Protein AF-A0A074VAD3-F1 (afdb_monomer)

InterPro domains:
  IPR009008 Valyl/Leucyl/Isoleucyl-tRNA synthetase, editing domain [G3DSA:3.90.740.10] (8-103)
  IPR009008 Valyl/Leucyl/Isoleucyl-tRNA synthetase, editing domain [SSF50677] (16-100)
  IPR050081 Isoleucine--tRNA ligase [PTHR42765] (1-94)

Sequence (104 aa):
CLDCGSSLAEAEVEYKDKVSYAIDVAYQFKDNAAVAKAFGLNELPGEVYGVIWTTTPWTLPASQAICVGPEVVYQLIDTPKGKLVLAKELAEAALARFGFGADF

Radius of gyration: 18.07 Å; Cα contacts (8 Å, |Δi|>4): 109; chains: 1; bounding box: 50×30×43 Å

Mean predicted aligned error: 6.39 Å

Secondary structure (DSSP, 8-state):
-TTTSSPPPGGGPPP-------EEEEEEPS-HHHHHHHTT-S---S-EEEEEEES-GGGGGG-------TTSPEEEEEETTEEEEEEHHHHHHHHHHHT-----

pLDDT: mean 89.86, std 9.7, range [37.78, 97.25]

Solvent-accessible surface area (backbone atoms only — not comparable to full-atom values): 6871 Å² total; per-residue (Å²): 71,94,89,74,78,42,88,74,56,77,91,74,65,79,90,72,94,74,94,67,65,72,50,76,48,75,44,72,59,90,56,44,64,63,50,15,53,76,73,75,38,96,71,50,88,77,57,41,26,47,60,49,76,44,63,56,71,87,52,56,90,72,64,85,80,82,90,78,64,93,86,59,60,70,40,81,41,85,48,99,90,32,33,36,43,35,49,55,94,48,36,66,65,49,31,46,74,70,71,66,51,84,91,122

Organism: NCBI:txid1385367

Nearest PDB structures (foldseek):
  8c9g-assembly1_A  TM=8.998E-01  e=1.100E-04  Priestia megaterium
  1jzs-assembly1_A  TM=7.677E-01  e=6.099E-03  Thermus thermophilus

Structure (mmCIF, N/CA/C/O backbone):
data_AF-A0A074VAD3-F1
#
_entry.id   AF-A0A074VAD3-F1
#
loop_
_atom_site.group_PDB
_atom_site.id
_atom_site.type_symbol
_atom_site.label_atom_id
_atom_site.label_alt_id
_atom_site.label_comp_id
_atom_site.label_asym_id
_atom_site.label_entity_id
_atom_site.label_seq_id
_atom_site.pdbx_PDB_ins_code
_atom_site.Cartn_x
_atom_site.Cartn_y
_atom_site.Cartn_z
_atom_site.occupancy
_atom_site.B_iso_or_equiv
_atom_site.auth_seq_id
_atom_site.auth_comp_id
_atom_site.auth_asym_id
_atom_site.auth_atom_id
_atom_site.pdbx_PDB_model_num
ATOM 1 N N . CYS A 1 1 ? 25.075 3.838 -15.847 1.00 70.75 1 CYS A N 1
ATOM 2 C CA . CYS A 1 1 ? 24.972 2.436 -16.275 1.00 70.75 1 CYS A CA 1
ATOM 3 C C . CYS A 1 1 ? 26.140 1.664 -15.670 1.00 70.75 1 CYS A C 1
ATOM 5 O O . CYS A 1 1 ? 27.225 2.221 -15.527 1.00 70.75 1 CYS A O 1
ATOM 7 N N . LEU A 1 2 ? 25.880 0.437 -15.209 1.00 74.62 2 LEU A N 1
ATOM 8 C CA . LEU A 1 2 ? 26.879 -0.382 -14.514 1.00 74.62 2 LEU A CA 1
ATOM 9 C C . LEU A 1 2 ? 28.034 -0.775 -15.447 1.00 74.62 2 LEU A C 1
ATOM 11 O O . LEU A 1 2 ? 29.157 -0.923 -14.982 1.00 74.62 2 LEU A O 1
ATOM 15 N N . ASP A 1 3 ? 27.766 -0.850 -16.751 1.00 80.50 3 ASP A N 1
ATOM 16 C CA . ASP A 1 3 ? 28.757 -1.156 -17.782 1.00 80.50 3 ASP A CA 1
ATOM 17 C C . ASP A 1 3 ? 29.598 0.065 -18.199 1.00 80.50 3 ASP A C 1
ATOM 19 O O . ASP A 1 3 ? 30.767 -0.088 -18.538 1.00 80.50 3 ASP A O 1
ATOM 23 N N . CYS A 1 4 ? 29.043 1.285 -18.159 1.00 77.56 4 CYS A N 1
ATOM 24 C CA . CYS A 1 4 ? 29.742 2.504 -18.602 1.00 77.56 4 CYS A CA 1
ATOM 25 C C . CYS A 1 4 ? 30.358 3.339 -17.465 1.00 77.56 4 CYS A C 1
ATOM 27 O O . CYS A 1 4 ? 31.188 4.207 -17.725 1.00 77.56 4 CYS A O 1
ATOM 29 N N . GLY A 1 5 ? 29.938 3.132 -16.211 1.00 80.94 5 GLY A N 1
ATOM 30 C CA . GLY A 1 5 ? 30.420 3.894 -15.051 1.00 80.94 5 GLY A CA 1
ATOM 31 C C . GLY A 1 5 ? 29.957 5.359 -14.982 1.00 80.94 5 GLY A C 1
ATOM 32 O O . GLY A 1 5 ? 30.387 6.086 -14.091 1.00 80.94 5 GLY A O 1
ATOM 33 N N . SER A 1 6 ? 29.071 5.800 -15.880 1.00 86.44 6 SER A N 1
ATOM 34 C CA . SER A 1 6 ? 28.509 7.159 -15.922 1.00 86.44 6 SER A CA 1
ATOM 35 C C . SER A 1 6 ? 26.981 7.149 -15.873 1.00 86.44 6 SER A C 1
ATOM 37 O O . SER A 1 6 ? 26.337 6.121 -16.091 1.00 86.44 6 SER A O 1
ATOM 39 N N . SER A 1 7 ? 26.363 8.296 -15.598 1.00 86.88 7 SER A N 1
ATOM 40 C CA . SER A 1 7 ? 24.936 8.488 -15.879 1.00 86.88 7 SER A CA 1
ATOM 41 C C . SER A 1 7 ? 24.697 8.416 -17.389 1.00 86.88 7 SER A C 1
ATOM 43 O O . SER A 1 7 ? 25.522 8.914 -18.150 1.00 86.88 7 SER A O 1
ATOM 45 N N . LEU A 1 8 ? 23.592 7.792 -17.806 1.00 80.56 8 LEU A N 1
ATOM 46 C CA . LEU A 1 8 ? 23.169 7.783 -19.209 1.00 80.56 8 LEU A CA 1
ATOM 47 C C . LEU A 1 8 ? 22.229 8.963 -19.460 1.00 80.56 8 LEU A C 1
ATOM 49 O O . LEU A 1 8 ? 21.361 9.240 -18.627 1.00 80.56 8 LEU A O 1
ATOM 53 N N . ALA A 1 9 ? 22.390 9.637 -20.594 1.00 83.56 9 ALA A N 1
ATOM 54 C CA . ALA A 1 9 ? 21.387 10.560 -21.106 1.00 83.56 9 ALA A CA 1
ATOM 55 C C . ALA A 1 9 ? 20.166 9.779 -21.619 1.00 83.56 9 ALA A C 1
ATOM 57 O O . ALA A 1 9 ? 20.286 8.625 -22.018 1.00 83.56 9 ALA A O 1
ATOM 58 N N . GLU A 1 10 ? 18.988 10.406 -21.656 1.00 78.69 10 GLU A N 1
ATOM 59 C CA . GLU A 1 10 ? 17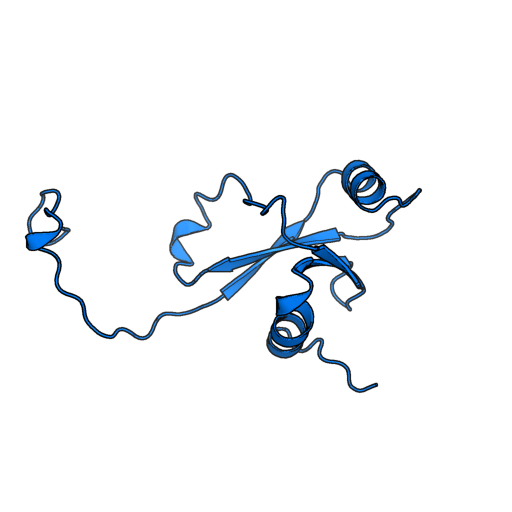.752 9.744 -22.110 1.00 78.69 10 GLU A CA 1
ATOM 60 C C . GLU A 1 10 ? 17.878 9.180 -23.541 1.00 78.69 10 GLU A C 1
ATOM 62 O O . GLU A 1 10 ? 17.402 8.084 -23.816 1.00 78.69 10 GLU A O 1
ATOM 67 N N . ALA A 1 11 ? 18.621 9.865 -24.420 1.00 83.56 11 ALA A N 1
ATOM 68 C CA . ALA A 1 11 ? 18.903 9.411 -25.786 1.00 83.56 11 ALA A CA 1
ATOM 69 C C . ALA A 1 11 ? 19.803 8.157 -25.875 1.00 83.56 11 ALA A C 1
ATOM 71 O O . ALA A 1 11 ? 19.889 7.548 -26.938 1.00 83.56 11 ALA A O 1
ATOM 72 N N . GLU A 1 12 ? 20.478 7.774 -24.788 1.00 79.06 12 GLU A N 1
ATOM 73 C CA . GLU A 1 12 ? 21.321 6.571 -24.701 1.00 79.06 12 GLU A CA 1
ATOM 74 C C . GLU A 1 12 ? 2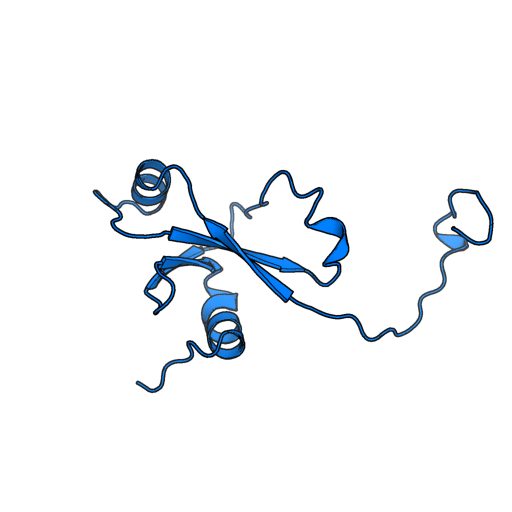0.562 5.370 -24.105 1.00 79.06 12 GLU A C 1
ATOM 76 O O . GLU A 1 12 ? 21.125 4.281 -23.974 1.00 79.06 12 GLU A O 1
ATOM 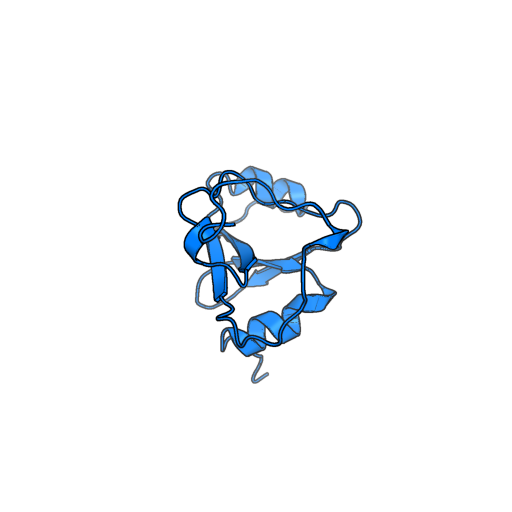81 N N . VAL A 1 13 ? 19.295 5.552 -23.707 1.00 83.50 13 VAL A N 1
ATOM 82 C CA . VAL A 1 13 ? 18.477 4.509 -23.079 1.00 83.50 13 VAL A CA 1
ATOM 83 C C . VAL A 1 13 ? 17.691 3.741 -24.139 1.00 83.50 13 VAL A C 1
ATOM 85 O O . VAL A 1 13 ? 16.839 4.291 -24.831 1.00 83.50 13 VAL A O 1
ATOM 88 N N . GLU A 1 14 ? 17.931 2.434 -24.217 1.00 81.62 14 GLU A N 1
ATOM 89 C CA . GLU A 1 14 ? 17.163 1.517 -25.062 1.00 81.62 14 GLU A CA 1
ATOM 90 C C . GLU A 1 14 ? 16.169 0.700 -24.228 1.00 81.62 14 GLU A C 1
ATOM 92 O O . GLU A 1 14 ? 16.525 0.114 -23.200 1.00 81.62 14 GLU A O 1
ATOM 97 N N . TYR A 1 15 ? 14.924 0.605 -24.699 1.00 84.00 15 TYR A N 1
ATOM 98 C CA . TYR A 1 15 ? 13.898 -0.227 -24.073 1.00 84.00 15 TYR A CA 1
ATOM 99 C C . TYR A 1 15 ? 14.014 -1.679 -24.531 1.00 84.00 15 TYR A C 1
ATOM 101 O O . TYR A 1 15 ? 14.169 -1.969 -25.717 1.00 84.00 15 TYR A O 1
ATOM 109 N N . LYS A 1 16 ? 13.915 -2.602 -23.574 1.00 81.94 16 LYS A N 1
ATOM 110 C CA . LYS A 1 16 ? 13.898 -4.045 -23.820 1.00 81.94 16 LYS A CA 1
ATOM 111 C C . LYS A 1 16 ? 12.819 -4.689 -22.969 1.00 81.94 16 LYS A C 1
ATOM 113 O O . LYS A 1 16 ? 12.650 -4.324 -21.804 1.00 81.94 16 LYS A O 1
ATOM 118 N N . ASP A 1 17 ? 12.141 -5.678 -23.534 1.00 83.50 17 ASP A N 1
ATOM 119 C CA . ASP A 1 17 ? 11.196 -6.494 -22.786 1.00 83.50 17 ASP A CA 1
ATOM 120 C C . ASP A 1 17 ? 11.921 -7.313 -21.717 1.00 83.50 17 ASP A C 1
ATOM 122 O O . ASP A 1 17 ? 12.917 -7.996 -21.974 1.00 83.50 17 ASP A O 1
ATOM 126 N N . LYS A 1 18 ? 11.408 -7.243 -20.489 1.00 84.62 18 LYS A N 1
ATOM 127 C CA . LYS A 1 18 ? 11.917 -8.002 -19.352 1.00 84.62 18 LYS A CA 1
ATOM 128 C C . LYS A 1 18 ? 10.764 -8.438 -18.466 1.00 84.62 18 LYS A C 1
ATOM 130 O O . LYS A 1 18 ? 9.997 -7.615 -17.971 1.00 84.62 18 LYS A O 1
ATOM 135 N N . VAL A 1 19 ? 10.715 -9.732 -18.169 1.00 83.31 19 VAL A N 1
ATOM 136 C CA . VAL A 1 19 ? 9.827 -10.260 -17.132 1.00 83.31 19 VAL A CA 1
ATOM 137 C C . VAL A 1 19 ? 10.373 -9.845 -15.765 1.00 83.31 19 VAL A C 1
ATOM 139 O O . VAL A 1 19 ? 11.518 -10.151 -15.424 1.00 83.31 19 VAL A O 1
ATOM 142 N N . SER A 1 20 ? 9.564 -9.118 -14.997 1.00 81.38 20 SER A N 1
ATOM 143 C CA . SER A 1 20 ? 9.908 -8.669 -13.645 1.00 81.38 20 SER A CA 1
ATOM 144 C C . SER A 1 20 ? 8.986 -9.314 -12.621 1.00 81.38 20 SER A C 1
ATOM 146 O O . SER A 1 20 ? 7.806 -9.535 -12.886 1.00 81.38 20 SER A O 1
ATOM 148 N N . TYR A 1 21 ? 9.529 -9.605 -11.442 1.00 86.12 21 TYR A N 1
ATOM 149 C CA . TYR A 1 21 ? 8.722 -10.043 -10.310 1.00 86.12 21 TYR A CA 1
ATOM 150 C C . TYR A 1 21 ? 7.908 -8.867 -9.790 1.00 86.12 21 TYR A C 1
ATOM 152 O O . TYR A 1 21 ? 8.460 -7.788 -9.599 1.00 86.12 21 TYR A O 1
ATOM 160 N N . ALA A 1 22 ? 6.624 -9.086 -9.539 1.00 89.50 22 ALA A N 1
ATOM 161 C CA . ALA A 1 22 ? 5.754 -8.126 -8.882 1.00 89.50 22 ALA A CA 1
ATOM 162 C C . ALA A 1 22 ? 5.326 -8.690 -7.530 1.00 89.50 22 ALA A C 1
ATOM 164 O O . ALA A 1 22 ? 4.978 -9.868 -7.438 1.00 89.50 22 ALA A O 1
ATOM 165 N N . ILE A 1 23 ? 5.373 -7.861 -6.492 1.00 92.81 23 ILE A N 1
ATOM 166 C CA . ILE A 1 23 ? 4.954 -8.236 -5.144 1.00 92.81 23 ILE A CA 1
ATOM 167 C C . ILE A 1 23 ? 4.075 -7.150 -4.535 1.00 92.81 23 ILE A C 1
ATOM 169 O O . ILE A 1 23 ? 4.240 -5.960 -4.818 1.00 92.81 23 ILE A O 1
ATOM 173 N N . ASP A 1 24 ? 3.180 -7.575 -3.654 1.00 94.62 24 ASP A N 1
ATOM 174 C CA . ASP A 1 24 ? 2.377 -6.699 -2.816 1.00 94.62 24 ASP A CA 1
ATOM 175 C C . ASP A 1 24 ? 2.892 -6.783 -1.368 1.00 94.62 24 ASP A C 1
ATOM 177 O O . ASP A 1 24 ? 3.184 -7.866 -0.852 1.00 94.62 24 ASP A O 1
ATOM 181 N N . VAL A 1 25 ? 3.042 -5.635 -0.707 1.00 95.25 25 VAL A N 1
ATOM 182 C CA . VAL A 1 25 ? 3.626 -5.529 0.638 1.00 95.25 25 VAL A CA 1
ATOM 183 C C . VAL A 1 25 ? 2.665 -4.797 1.558 1.00 95.25 25 VAL A C 1
ATOM 185 O O . VAL A 1 25 ? 2.249 -3.678 1.268 1.00 95.25 25 VAL A O 1
ATOM 188 N N . ALA A 1 26 ? 2.340 -5.426 2.687 1.00 95.44 26 ALA A N 1
ATOM 189 C CA . ALA A 1 26 ? 1.474 -4.867 3.717 1.00 95.44 26 ALA A CA 1
ATOM 190 C C . ALA A 1 26 ? 2.313 -4.224 4.833 1.00 95.44 26 ALA A C 1
ATOM 192 O O . ALA A 1 26 ? 3.049 -4.914 5.540 1.00 95.44 26 ALA A O 1
ATOM 193 N N . TYR A 1 27 ? 2.175 -2.912 5.011 1.00 96.06 27 TYR A N 1
ATOM 194 C CA . TYR A 1 27 ? 2.769 -2.145 6.102 1.00 96.06 27 TYR A CA 1
ATOM 195 C C . TYR A 1 27 ? 1.748 -1.938 7.208 1.00 96.06 27 TYR A C 1
ATOM 197 O O . TYR A 1 27 ? 0.701 -1.337 6.983 1.00 96.06 27 TYR A O 1
ATOM 205 N N . GLN A 1 28 ? 2.059 -2.411 8.410 1.00 96.50 28 GLN A N 1
ATOM 206 C CA . GLN A 1 28 ? 1.188 -2.228 9.564 1.00 96.50 28 GLN A CA 1
ATOM 207 C C . GLN A 1 28 ? 1.186 -0.766 10.016 1.00 96.50 28 GLN A C 1
ATOM 209 O O . GLN A 1 28 ? 2.246 -0.157 10.193 1.00 96.50 28 GLN A O 1
ATOM 214 N N . PHE A 1 29 ? -0.001 -0.210 10.246 1.00 95.62 29 PHE A N 1
ATOM 215 C CA . PHE A 1 29 ? -0.133 1.092 10.883 1.00 95.62 29 PHE A CA 1
ATOM 216 C C . PHE A 1 29 ? 0.230 0.991 12.366 1.00 95.62 29 PHE A C 1
ATOM 218 O O . PHE A 1 29 ? -0.199 0.080 13.068 1.00 95.62 29 PHE A O 1
ATOM 225 N N . LYS A 1 30 ? 1.026 1.949 12.852 1.00 94.56 30 LYS A N 1
ATOM 226 C CA . LYS A 1 30 ? 1.347 2.065 14.285 1.00 94.56 30 LYS A CA 1
ATOM 227 C C . LYS A 1 30 ? 0.250 2.773 15.079 1.00 94.56 30 LYS A C 1
ATOM 229 O O . LYS A 1 30 ? 0.104 2.517 16.267 1.00 94.56 30 LYS A O 1
ATOM 234 N N . ASP A 1 31 ? -0.482 3.676 14.428 1.00 94.81 31 ASP A N 1
ATOM 235 C CA . ASP A 1 31 ? -1.541 4.481 15.036 1.00 94.81 31 ASP A CA 1
ATOM 236 C C . ASP A 1 31 ? -2.880 4.189 14.352 1.00 94.81 31 ASP A C 1
ATOM 238 O O . ASP A 1 31 ? -3.259 4.820 13.362 1.00 94.81 31 ASP A O 1
ATOM 242 N N . ASN A 1 32 ? -3.605 3.211 14.893 1.00 95.06 32 ASN A N 1
ATOM 243 C CA . ASN A 1 32 ? -4.933 2.863 14.401 1.00 95.06 32 ASN A CA 1
ATOM 244 C C . ASN A 1 32 ? -5.971 3.960 14.667 1.00 95.06 32 ASN A C 1
ATOM 246 O O . ASN A 1 32 ? -6.963 4.022 13.945 1.00 95.06 32 ASN A O 1
ATOM 250 N N . ALA A 1 33 ? -5.775 4.823 15.669 1.00 94.56 33 ALA A N 1
ATOM 251 C CA . ALA A 1 33 ? -6.718 5.895 15.977 1.00 94.56 33 ALA A CA 1
ATOM 252 C C . ALA A 1 33 ? -6.679 6.984 14.895 1.00 94.56 33 ALA A C 1
ATOM 254 O O . ALA A 1 33 ? -7.726 7.479 14.474 1.00 94.56 33 ALA A O 1
ATOM 255 N N . ALA A 1 34 ? -5.487 7.304 14.381 1.00 94.19 34 ALA A N 1
ATOM 256 C CA . ALA A 1 34 ? -5.336 8.186 13.226 1.00 94.19 34 ALA A CA 1
ATOM 257 C C . ALA A 1 34 ? -6.035 7.621 11.979 1.00 94.19 34 ALA A C 1
ATOM 259 O O . ALA A 1 34 ? -6.731 8.359 11.279 1.00 94.19 34 ALA A O 1
ATOM 260 N N . VAL A 1 35 ? -5.904 6.313 11.731 1.00 94.69 35 VAL A N 1
ATOM 261 C CA . VAL A 1 35 ? -6.597 5.643 10.620 1.00 94.69 35 VAL A CA 1
ATOM 262 C C . VAL A 1 35 ? -8.110 5.667 10.834 1.00 94.69 35 VAL A C 1
ATOM 264 O O . VAL A 1 35 ? -8.838 6.074 9.934 1.00 94.69 35 VAL A O 1
ATOM 267 N N . ALA A 1 36 ? -8.596 5.318 12.029 1.00 95.00 36 ALA A N 1
A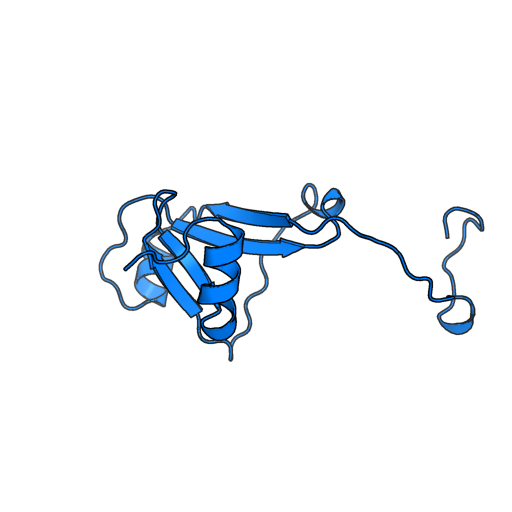TOM 268 C CA . ALA A 1 36 ? -10.019 5.359 12.363 1.00 95.00 36 ALA A CA 1
ATOM 269 C C . ALA A 1 36 ? -10.608 6.747 12.077 1.00 95.00 36 ALA A C 1
ATOM 271 O O . ALA A 1 36 ? -11.589 6.865 11.345 1.00 95.00 36 ALA A O 1
ATOM 272 N N . LYS A 1 37 ? -9.934 7.808 12.539 1.00 95.31 37 LYS A N 1
ATOM 273 C CA . LYS A 1 37 ? -10.326 9.197 12.278 1.00 95.31 37 LYS A CA 1
ATOM 274 C C . LYS A 1 37 ? -10.362 9.526 10.784 1.00 95.31 37 LYS A C 1
ATOM 276 O O . LYS A 1 37 ? -11.299 10.187 10.346 1.00 95.31 37 LYS A O 1
ATOM 281 N N . ALA A 1 38 ? -9.375 9.074 10.007 1.00 92.62 38 ALA A N 1
ATOM 282 C CA . ALA A 1 38 ? -9.334 9.299 8.560 1.00 92.62 38 ALA A CA 1
ATOM 283 C C . ALA A 1 38 ? -10.511 8.633 7.824 1.00 92.62 38 ALA A C 1
ATOM 285 O O . ALA A 1 38 ? -11.002 9.178 6.839 1.00 92.62 38 ALA A O 1
ATOM 286 N N . PHE A 1 39 ? -10.998 7.500 8.336 1.00 93.62 39 PHE A N 1
ATOM 287 C CA . PHE A 1 39 ? -12.173 6.790 7.821 1.00 93.62 39 PHE A CA 1
ATOM 288 C C . PHE A 1 39 ? -13.496 7.185 8.508 1.00 93.62 39 PHE A C 1
ATOM 290 O O . PHE A 1 39 ? -14.535 6.609 8.194 1.00 93.62 39 PHE A O 1
ATOM 297 N N . GLY A 1 40 ? -13.492 8.159 9.427 1.00 94.00 40 GLY A N 1
ATOM 298 C CA . GLY A 1 40 ? -14.694 8.592 10.152 1.00 94.00 40 GLY A CA 1
ATOM 299 C C . GLY A 1 40 ? -15.229 7.575 11.171 1.00 94.00 40 GLY A C 1
ATOM 300 O O . GLY A 1 40 ? -16.415 7.590 11.490 1.00 94.00 40 GLY A O 1
ATOM 301 N N . LEU A 1 41 ? -14.371 6.687 11.673 1.00 93.31 41 LEU A N 1
ATOM 302 C CA . LEU A 1 41 ? -14.683 5.651 12.657 1.00 93.31 41 LEU A CA 1
ATOM 303 C C . LEU A 1 41 ? -14.226 6.075 14.062 1.00 93.31 41 LEU A C 1
ATOM 305 O O . LEU A 1 41 ? -13.213 6.756 14.216 1.00 93.31 41 LEU A O 1
ATOM 309 N N . ASN A 1 42 ? -14.955 5.635 15.094 1.00 90.50 42 ASN A N 1
ATOM 310 C CA . ASN A 1 42 ? -14.604 5.909 16.497 1.00 90.50 42 ASN A CA 1
ATOM 311 C C . ASN A 1 42 ? -13.410 5.073 16.974 1.00 90.50 42 ASN A C 1
ATOM 313 O O . ASN A 1 42 ? -12.536 5.570 17.678 1.00 90.50 42 ASN A O 1
ATOM 317 N N . GLU A 1 43 ? -13.379 3.800 16.587 1.00 91.44 43 GLU A N 1
ATOM 318 C CA . GLU A 1 43 ? -12.322 2.863 16.940 1.00 91.44 43 GLU A CA 1
ATOM 319 C C . GLU A 1 43 ? -12.023 1.935 15.767 1.00 91.44 43 GLU A C 1
ATOM 321 O O . GLU A 1 43 ? -12.887 1.668 14.928 1.00 91.44 43 GLU A O 1
ATOM 326 N N . LEU A 1 44 ? -10.788 1.439 15.722 1.00 92.44 44 LEU A N 1
ATOM 327 C CA . LEU A 1 44 ? -10.378 0.454 14.735 1.00 92.44 44 LEU A CA 1
ATOM 328 C C . LEU A 1 44 ? -9.543 -0.652 15.392 1.00 92.44 44 LEU A C 1
ATOM 330 O O . LEU A 1 44 ? -8.312 -0.550 15.454 1.00 92.44 44 LEU A O 1
ATOM 334 N N . PRO A 1 45 ? -10.211 -1.690 15.934 1.00 89.31 45 PRO A N 1
ATOM 335 C CA . PRO A 1 45 ? -9.537 -2.781 16.615 1.00 89.31 45 PRO A CA 1
ATOM 336 C C . PRO A 1 45 ? -8.880 -3.749 15.625 1.00 89.31 45 PRO A C 1
ATOM 338 O O . PRO A 1 45 ? -9.348 -3.957 14.498 1.00 89.31 45 PRO A O 1
ATOM 341 N N . GLY A 1 46 ? -7.815 -4.394 16.100 1.00 91.69 46 GLY A N 1
ATOM 342 C CA . GLY A 1 46 ? -7.032 -5.367 15.342 1.00 91.69 46 GLY A CA 1
ATOM 343 C C . GLY A 1 46 ? -5.899 -4.738 14.536 1.00 91.69 46 GLY A C 1
ATOM 344 O O . GLY A 1 46 ? -5.586 -3.556 14.664 1.00 91.69 46 GLY A O 1
ATOM 345 N N . GLU A 1 47 ? -5.247 -5.553 13.716 1.00 96.19 47 GLU A N 1
ATOM 346 C CA . GLU A 1 47 ? -4.146 -5.094 12.878 1.00 96.19 47 GLU A CA 1
ATOM 347 C C . GLU A 1 47 ? -4.681 -4.467 11.590 1.00 96.19 47 GLU A C 1
ATOM 349 O O . GLU A 1 47 ? -5.568 -5.015 10.929 1.00 96.19 47 GLU A O 1
ATOM 354 N N . VAL A 1 48 ? -4.142 -3.298 11.250 1.00 96.88 48 VAL A N 1
ATOM 355 C CA . VAL A 1 48 ? -4.539 -2.520 10.078 1.00 96.88 48 VAL A CA 1
ATOM 356 C C . VAL A 1 48 ? -3.303 -2.296 9.228 1.00 96.88 48 VAL A C 1
ATOM 358 O O . VAL A 1 48 ? -2.248 -1.934 9.754 1.00 96.88 48 VAL A O 1
ATOM 361 N N . TYR A 1 49 ? -3.428 -2.482 7.919 1.00 97.25 49 TYR A N 1
ATOM 362 C CA . TYR A 1 49 ? -2.303 -2.415 6.998 1.00 97.25 49 TYR A CA 1
ATOM 363 C C . TYR A 1 49 ? -2.587 -1.511 5.804 1.00 97.25 49 TYR A C 1
ATOM 365 O O . TYR A 1 49 ? -3.657 -1.574 5.202 1.00 97.25 49 TYR A O 1
ATOM 373 N N . GLY A 1 50 ? -1.598 -0.708 5.424 1.00 96.12 50 GLY A N 1
ATOM 374 C CA . GLY A 1 50 ? -1.529 -0.073 4.113 1.00 96.12 50 GLY A CA 1
ATOM 375 C C . GLY A 1 50 ? -0.783 -0.989 3.151 1.00 96.12 50 GLY A C 1
ATOM 376 O O . GLY A 1 50 ? 0.275 -1.512 3.502 1.00 96.12 50 GLY A O 1
ATOM 377 N N . VAL A 1 51 ? -1.324 -1.206 1.955 1.00 96.12 51 VAL A N 1
ATOM 378 C CA . VAL A 1 51 ? -0.722 -2.119 0.973 1.00 96.12 51 VAL A CA 1
ATOM 379 C C . VAL A 1 51 ? -0.112 -1.330 -0.178 1.00 96.12 51 VAL A C 1
ATOM 381 O O . VAL A 1 51 ? -0.751 -0.439 -0.734 1.00 96.12 51 VAL A O 1
ATOM 384 N N . ILE A 1 52 ? 1.120 -1.679 -0.546 1.00 95.81 52 ILE A N 1
ATOM 385 C CA . ILE A 1 52 ? 1.778 -1.191 -1.762 1.00 95.81 52 ILE A CA 1
ATOM 386 C C . ILE A 1 52 ? 2.000 -2.332 -2.751 1.00 95.81 52 ILE A C 1
ATOM 388 O O . ILE A 1 52 ? 2.099 -3.491 -2.353 1.00 95.81 52 ILE A O 1
ATOM 392 N N . TRP A 1 53 ? 2.175 -1.977 -4.020 1.00 95.31 53 TRP A N 1
ATOM 393 C CA . TRP A 1 53 ? 2.598 -2.880 -5.086 1.00 95.31 53 TRP A CA 1
ATOM 394 C C . TRP A 1 53 ? 3.920 -2.391 -5.683 1.00 95.31 53 TRP A C 1
ATOM 396 O O . TRP A 1 53 ? 4.104 -1.189 -5.879 1.00 95.31 53 TRP A O 1
ATOM 406 N N . THR A 1 54 ? 4.851 -3.303 -5.966 1.00 94.25 54 THR A N 1
ATOM 407 C CA . THR A 1 54 ? 6.130 -2.959 -6.602 1.00 94.25 54 THR A CA 1
ATOM 408 C C . THR A 1 54 ? 6.675 -4.086 -7.477 1.00 94.25 54 THR A C 1
ATOM 410 O O . THR A 1 54 ? 6.578 -5.264 -7.130 1.00 94.25 54 THR A O 1
ATOM 413 N N . THR A 1 55 ? 7.298 -3.719 -8.602 1.00 94.12 55 THR A N 1
ATOM 414 C CA . THR A 1 55 ? 8.062 -4.632 -9.476 1.00 94.12 55 THR A CA 1
ATOM 415 C C . THR A 1 55 ? 9.562 -4.644 -9.172 1.00 94.12 55 THR A C 1
ATOM 417 O O . THR A 1 55 ? 10.336 -5.387 -9.780 1.00 94.12 55 THR A O 1
ATOM 420 N N . THR A 1 56 ? 10.002 -3.817 -8.222 1.00 92.50 56 THR A N 1
ATOM 421 C CA . THR A 1 56 ? 11.401 -3.684 -7.809 1.00 92.50 56 THR A CA 1
ATOM 422 C C . THR A 1 56 ? 11.542 -4.021 -6.324 1.00 92.50 56 THR A C 1
ATOM 424 O O . THR A 1 56 ? 11.778 -3.132 -5.511 1.00 92.50 56 THR A O 1
ATOM 427 N N . PRO A 1 57 ? 11.427 -5.301 -5.924 1.00 90.75 57 PRO A N 1
ATOM 428 C CA . PRO A 1 57 ? 11.484 -5.704 -4.512 1.00 90.75 57 PRO A CA 1
ATOM 429 C C . PRO A 1 57 ? 12.782 -5.279 -3.809 1.00 90.75 57 PRO A C 1
ATOM 431 O O . PRO A 1 57 ? 12.796 -5.043 -2.604 1.00 90.75 57 PRO A O 1
ATOM 434 N N . TRP A 1 58 ? 13.872 -5.127 -4.567 1.00 90.75 58 TRP A N 1
ATOM 435 C CA . TRP A 1 58 ? 15.167 -4.677 -4.060 1.00 90.75 58 TRP A CA 1
ATOM 436 C C . TRP A 1 58 ? 15.159 -3.239 -3.511 1.00 90.75 58 TRP A C 1
ATOM 438 O O . TRP A 1 58 ? 16.090 -2.875 -2.799 1.00 90.75 58 TRP A O 1
ATOM 448 N N . THR A 1 59 ? 14.125 -2.430 -3.780 1.00 91.69 59 THR A N 1
ATOM 449 C CA . THR A 1 59 ? 13.990 -1.079 -3.206 1.00 91.69 59 THR A CA 1
ATOM 450 C C . THR A 1 59 ? 13.329 -1.070 -1.825 1.00 91.69 59 THR A C 1
ATOM 452 O O . THR A 1 59 ? 13.414 -0.065 -1.121 1.00 91.69 59 THR A O 1
ATOM 455 N N . LEU A 1 60 ? 12.713 -2.178 -1.391 1.00 93.06 60 LEU A N 1
ATOM 456 C CA . LEU A 1 60 ? 11.998 -2.251 -0.111 1.00 93.06 60 LEU A CA 1
ATOM 457 C C . LEU A 1 60 ? 12.857 -1.941 1.124 1.00 93.06 60 LEU A C 1
ATOM 459 O O . LEU A 1 60 ? 12.344 -1.245 2.002 1.00 93.06 60 LEU A O 1
ATOM 463 N N . PRO A 1 61 ? 14.133 -2.375 1.226 1.00 92.81 61 PRO A N 1
ATOM 464 C CA . PRO A 1 61 ? 14.969 -2.038 2.381 1.00 92.81 61 PRO A CA 1
ATOM 465 C C . PRO A 1 61 ? 15.192 -0.531 2.568 1.00 92.81 61 PRO A C 1
ATOM 467 O O . PRO A 1 61 ? 15.488 -0.092 3.673 1.00 92.81 61 PRO A O 1
ATOM 470 N N . ALA A 1 62 ? 15.040 0.258 1.499 1.00 93.56 62 ALA A N 1
ATOM 471 C CA . ALA A 1 62 ? 15.169 1.712 1.516 1.00 93.56 62 ALA A CA 1
ATOM 472 C C . ALA A 1 62 ? 13.809 2.440 1.555 1.00 93.56 62 ALA A C 1
ATOM 474 O O . ALA A 1 62 ? 13.767 3.660 1.403 1.00 93.56 62 ALA A O 1
ATOM 475 N N . SER A 1 63 ? 12.694 1.722 1.741 1.00 93.75 63 SER A N 1
ATOM 476 C CA . SER A 1 63 ? 11.357 2.317 1.824 1.00 93.75 63 SER A CA 1
ATOM 477 C C . SER A 1 63 ? 11.215 3.186 3.077 1.00 93.75 63 SER A C 1
ATOM 479 O O . SER A 1 63 ? 11.414 2.712 4.195 1.00 93.75 63 SER A O 1
ATOM 481 N N . GLN A 1 64 ? 10.869 4.463 2.889 1.00 93.62 64 GLN A N 1
ATOM 482 C CA . GLN A 1 64 ? 10.710 5.437 3.981 1.00 93.62 64 GLN A CA 1
ATOM 483 C C . GLN A 1 64 ? 9.261 5.883 4.195 1.00 93.62 64 GLN A C 1
ATOM 485 O O . GLN A 1 64 ? 8.901 6.283 5.300 1.00 93.62 64 GLN A O 1
ATOM 490 N N . ALA A 1 65 ? 8.434 5.836 3.150 1.00 93.12 65 ALA A N 1
ATOM 491 C CA . ALA A 1 65 ? 7.060 6.317 3.184 1.00 93.12 65 ALA A CA 1
ATOM 492 C C . ALA A 1 65 ? 6.201 5.627 2.119 1.00 93.12 65 ALA A C 1
ATOM 494 O O . ALA A 1 65 ? 6.712 5.093 1.134 1.00 93.12 65 ALA A O 1
ATOM 495 N N . ILE A 1 66 ? 4.884 5.690 2.317 1.00 93.00 66 ILE A N 1
ATOM 496 C CA . ILE A 1 66 ? 3.881 5.289 1.332 1.00 93.00 66 ILE A CA 1
ATOM 497 C C . ILE A 1 66 ? 3.247 6.559 0.775 1.00 93.00 66 ILE A C 1
ATOM 499 O O . ILE A 1 66 ? 2.771 7.401 1.536 1.00 93.00 66 ILE A O 1
ATOM 503 N N . CYS A 1 67 ? 3.225 6.688 -0.548 1.00 93.00 67 CYS A N 1
ATOM 504 C CA . CYS A 1 67 ? 2.510 7.768 -1.215 1.00 93.00 67 CYS A CA 1
ATOM 505 C C . CYS A 1 67 ? 1.032 7.397 -1.362 1.00 93.00 67 CYS A C 1
ATOM 507 O O . CYS A 1 67 ? 0.706 6.305 -1.828 1.00 93.00 67 CYS A O 1
ATOM 509 N N . VAL A 1 68 ? 0.148 8.324 -1.004 1.00 92.81 68 VAL A N 1
ATOM 510 C CA . VAL A 1 68 ? -1.302 8.202 -1.199 1.00 92.81 68 VAL A CA 1
ATOM 511 C C . VAL A 1 68 ? -1.782 9.327 -2.111 1.00 92.81 68 VAL A C 1
ATOM 513 O O . VAL A 1 68 ? -1.312 10.460 -2.005 1.00 92.81 68 VAL A O 1
ATOM 516 N N . GLY A 1 69 ? -2.681 9.010 -3.039 1.00 94.31 69 GLY A N 1
ATOM 517 C CA . GLY A 1 69 ? -3.261 9.982 -3.958 1.00 94.31 69 GLY A CA 1
ATOM 518 C C . GLY A 1 69 ? -4.438 10.704 -3.295 1.00 94.31 69 GLY A C 1
ATOM 519 O O . GLY A 1 69 ? -5.347 10.026 -2.827 1.00 94.31 69 GLY A O 1
ATOM 520 N N . PRO A 1 70 ? -4.476 12.047 -3.256 1.00 93.88 70 PRO A N 1
ATOM 521 C CA . PRO A 1 70 ? -5.538 12.784 -2.560 1.00 93.88 70 PRO A CA 1
ATOM 522 C C . PRO A 1 70 ? -6.924 12.627 -3.204 1.00 93.88 70 PRO A C 1
ATOM 524 O O . PRO A 1 70 ? -7.934 12.763 -2.523 1.00 93.88 70 PRO A O 1
ATOM 527 N N . GLU A 1 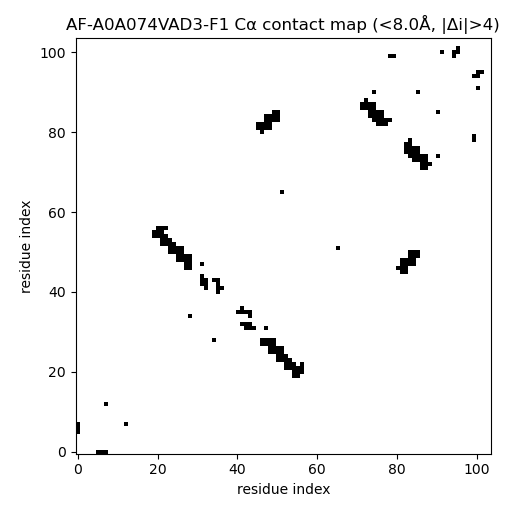71 ? -6.974 12.332 -4.503 1.00 95.69 71 GLU A N 1
ATOM 528 C CA . GLU A 1 71 ? -8.215 12.146 -5.271 1.00 95.69 71 GLU A CA 1
ATOM 529 C C . GLU A 1 71 ? -8.654 10.675 -5.339 1.00 95.69 71 GLU A C 1
ATOM 531 O O . GLU A 1 71 ? -9.733 10.360 -5.839 1.00 95.69 71 GLU A O 1
ATOM 536 N N . VAL A 1 72 ? -7.822 9.757 -4.838 1.00 95.56 72 VAL A N 1
ATOM 537 C CA . VAL A 1 72 ? -8.097 8.322 -4.884 1.00 95.56 72 VAL A CA 1
ATOM 538 C C . VAL A 1 72 ? -9.015 7.950 -3.725 1.00 95.56 72 VAL A C 1
ATOM 540 O O . VAL A 1 72 ? -8.745 8.254 -2.564 1.00 95.56 72 VAL A O 1
ATOM 543 N N . VAL A 1 73 ? -10.100 7.242 -4.033 1.00 96.25 73 VAL A N 1
ATOM 544 C CA . VAL A 1 73 ? -11.001 6.708 -3.008 1.00 96.25 73 VAL A CA 1
ATOM 545 C C . VAL A 1 73 ? -10.411 5.422 -2.446 1.00 96.25 73 VAL A C 1
ATOM 547 O O . VAL A 1 73 ? -10.270 4.426 -3.158 1.00 96.25 73 VAL A O 1
ATOM 550 N N . TYR A 1 74 ? -10.112 5.429 -1.151 1.00 96.44 74 TYR A N 1
ATOM 551 C CA . TYR A 1 74 ? -9.625 4.262 -0.424 1.00 96.44 74 TYR A CA 1
ATOM 552 C C . TYR A 1 74 ? -10.742 3.607 0.387 1.00 96.44 74 TYR A C 1
ATOM 554 O O . TYR A 1 74 ? -11.653 4.270 0.881 1.00 96.44 74 TYR A O 1
ATOM 562 N N . GLN A 1 75 ? -10.659 2.290 0.528 1.00 95.31 75 GLN A N 1
ATOM 563 C CA . GLN A 1 75 ? -11.570 1.466 1.309 1.00 95.31 75 GLN A CA 1
ATOM 564 C C . GLN A 1 75 ? -10.795 0.682 2.358 1.00 95.31 75 GLN A C 1
ATOM 566 O O . GLN A 1 75 ? -9.647 0.293 2.139 1.00 95.31 75 GLN A O 1
ATOM 571 N N . LEU A 1 76 ? -11.457 0.443 3.485 1.00 95.81 76 LEU A N 1
ATOM 572 C CA . LEU A 1 76 ? -10.980 -0.426 4.544 1.00 95.81 76 LEU A CA 1
ATOM 573 C C . LEU A 1 76 ? -11.717 -1.763 4.446 1.00 95.81 76 LEU A C 1
ATOM 575 O O . LEU A 1 76 ? -12.945 -1.786 4.493 1.00 95.81 76 LEU A O 1
ATOM 579 N N . ILE A 1 77 ? -10.975 -2.855 4.280 1.00 94.88 77 ILE A N 1
ATOM 580 C CA . ILE A 1 77 ? -11.530 -4.182 3.995 1.00 94.88 77 ILE A CA 1
ATOM 581 C C . ILE A 1 77 ? -11.048 -5.171 5.050 1.00 94.88 77 ILE A C 1
ATOM 583 O O . ILE A 1 77 ? -9.844 -5.310 5.262 1.00 94.88 77 ILE A O 1
ATOM 587 N N . ASP A 1 78 ? -11.976 -5.869 5.701 1.00 94.12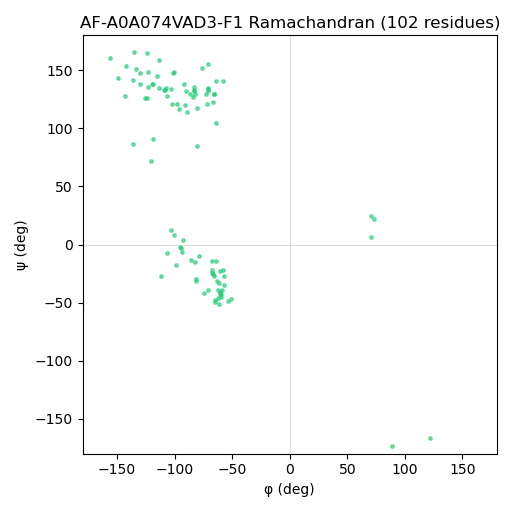 78 ASP A N 1
ATOM 588 C CA . ASP A 1 78 ? -11.652 -6.966 6.610 1.00 94.12 78 ASP A CA 1
ATOM 589 C C . ASP A 1 78 ? -11.187 -8.200 5.825 1.00 94.12 78 ASP A C 1
ATOM 591 O O . ASP A 1 78 ? -11.844 -8.655 4.891 1.00 94.12 78 ASP A O 1
ATOM 595 N N . THR A 1 79 ? -10.041 -8.753 6.219 1.00 93.69 79 THR A N 1
ATOM 596 C CA . THR A 1 79 ? -9.463 -9.971 5.635 1.00 93.69 79 THR A CA 1
ATOM 597 C C . THR A 1 79 ? -8.975 -10.906 6.744 1.00 93.69 79 THR A C 1
ATOM 599 O O . THR A 1 79 ? -8.781 -10.455 7.877 1.00 93.69 79 THR A O 1
ATOM 602 N N . PRO A 1 80 ? -8.679 -12.187 6.452 1.00 91.25 80 PRO A N 1
ATOM 603 C CA . PRO A 1 80 ? -8.088 -13.099 7.436 1.00 91.25 80 PRO A CA 1
ATOM 604 C C . PRO A 1 80 ? -6.751 -12.618 8.025 1.00 91.25 80 PRO A C 1
ATOM 606 O O . PRO A 1 80 ? -6.374 -13.044 9.112 1.00 91.25 80 PRO A O 1
ATOM 609 N N . LYS A 1 81 ? -6.030 -11.726 7.328 1.00 89.62 81 LYS A N 1
ATOM 610 C CA . LYS A 1 81 ? -4.776 -11.120 7.804 1.00 89.62 81 LYS A CA 1
ATOM 611 C C . LYS A 1 81 ? -5.004 -9.931 8.749 1.00 89.62 81 LYS A C 1
ATOM 613 O O . LYS A 1 81 ? -4.071 -9.491 9.404 1.00 89.62 81 LYS A O 1
ATOM 618 N N . GLY A 1 82 ? -6.218 -9.392 8.794 1.00 93.12 82 GLY A N 1
ATOM 619 C CA . GLY A 1 82 ? -6.541 -8.110 9.412 1.00 93.12 82 GLY A CA 1
ATOM 620 C C . GLY A 1 82 ? -7.169 -7.152 8.403 1.00 93.12 82 GLY A C 1
ATOM 621 O O . GLY A 1 82 ? -7.592 -7.549 7.315 1.00 93.12 82 GLY A O 1
ATOM 622 N N . LYS A 1 83 ? -7.247 -5.873 8.758 1.00 95.69 83 LYS A N 1
ATOM 623 C CA . LYS A 1 83 ? -7.885 -4.852 7.921 1.00 95.69 83 LYS A CA 1
ATOM 624 C C . LYS A 1 83 ? -6.893 -4.279 6.921 1.00 95.69 83 LYS A C 1
ATOM 626 O O . LYS A 1 83 ? -5.808 -3.852 7.307 1.00 95.69 83 LYS A O 1
ATOM 631 N N . LEU A 1 84 ? -7.260 -4.234 5.647 1.00 96.62 84 LEU A N 1
ATOM 632 C CA . LEU A 1 84 ? -6.428 -3.681 4.581 1.00 96.62 84 LEU A CA 1
ATOM 633 C C . LEU A 1 84 ? -7.014 -2.365 4.076 1.00 96.62 84 LEU A C 1
ATOM 635 O O . LEU A 1 84 ? -8.203 -2.286 3.777 1.00 96.62 84 LEU A O 1
ATOM 639 N N . VAL A 1 85 ? -6.165 -1.349 3.945 1.00 96.62 85 VAL A N 1
ATOM 640 C CA . VAL A 1 85 ? -6.472 -0.113 3.225 1.00 96.62 85 VAL A CA 1
ATOM 641 C C . VAL A 1 85 ? -6.071 -0.299 1.765 1.00 96.62 85 VAL A C 1
ATOM 643 O O . VAL A 1 85 ? -4.884 -0.443 1.462 1.00 96.62 85 VAL A O 1
ATOM 646 N N . LEU A 1 86 ? -7.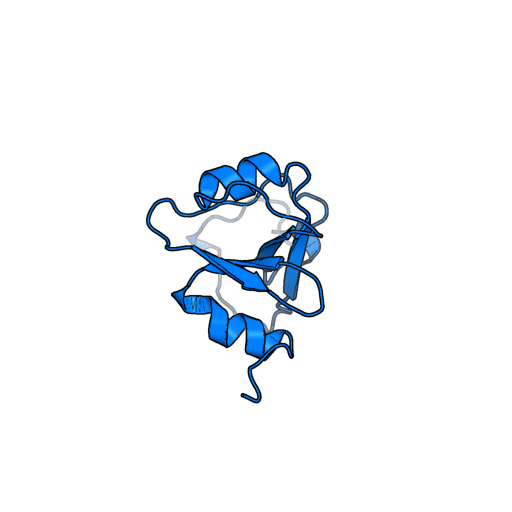056 -0.295 0.865 1.00 96.50 86 LEU A N 1
ATOM 647 C CA . LEU A 1 86 ? -6.876 -0.501 -0.576 1.00 96.50 86 LEU A CA 1
ATOM 648 C C . LEU A 1 86 ? -7.582 0.592 -1.380 1.00 96.50 86 LEU A C 1
ATOM 650 O O . LEU A 1 86 ? -8.630 1.093 -0.980 1.00 96.50 86 LEU A O 1
ATOM 654 N N . ALA A 1 87 ? -7.021 0.958 -2.534 1.00 96.75 87 ALA A N 1
ATOM 655 C CA . ALA A 1 87 ? -7.715 1.822 -3.485 1.00 96.75 87 ALA A CA 1
ATOM 656 C C . ALA A 1 87 ? -8.943 1.084 -4.035 1.00 96.75 87 ALA A C 1
ATOM 658 O O . ALA A 1 87 ? -8.817 -0.050 -4.500 1.00 96.75 87 ALA A O 1
ATOM 659 N N . LYS A 1 88 ? -10.115 1.727 -3.999 1.00 95.81 88 LYS A N 1
ATOM 660 C CA . LYS A 1 88 ? -11.410 1.125 -4.349 1.00 95.81 88 LYS A CA 1
ATOM 661 C C . LYS A 1 88 ? -11.384 0.426 -5.708 1.00 95.81 88 LYS A C 1
ATOM 663 O O . LYS A 1 88 ? -11.834 -0.706 -5.821 1.00 95.81 88 LYS A O 1
ATOM 668 N N . GLU A 1 89 ? -10.830 1.090 -6.718 1.00 95.12 89 GLU A N 1
ATOM 669 C CA . GLU A 1 89 ? -10.794 0.586 -8.098 1.00 95.12 89 GLU A CA 1
ATOM 670 C C . GLU A 1 89 ? -9.900 -0.649 -8.277 1.00 95.12 89 GLU A C 1
ATOM 672 O O . GLU A 1 89 ? -10.082 -1.412 -9.219 1.00 95.12 89 GLU A O 1
ATOM 677 N N . LEU A 1 90 ? -8.943 -0.867 -7.372 1.00 94.69 90 LEU A N 1
ATOM 678 C CA . LEU A 1 90 ? -8.000 -1.985 -7.436 1.00 94.69 90 LEU A CA 1
ATOM 679 C C . LEU A 1 90 ? -8.296 -3.072 -6.404 1.00 94.69 90 LEU A C 1
ATOM 681 O O . LEU A 1 90 ? -7.642 -4.115 -6.430 1.00 94.69 90 LEU A O 1
ATOM 685 N N . ALA A 1 91 ? -9.237 -2.838 -5.490 1.00 94.88 91 ALA A N 1
ATOM 686 C CA . ALA A 1 91 ? -9.425 -3.675 -4.316 1.00 94.88 91 ALA A CA 1
ATOM 687 C C . ALA A 1 91 ? -9.799 -5.114 -4.690 1.00 94.88 91 ALA A C 1
ATOM 689 O O . ALA A 1 91 ? -9.181 -6.048 -4.194 1.00 94.88 91 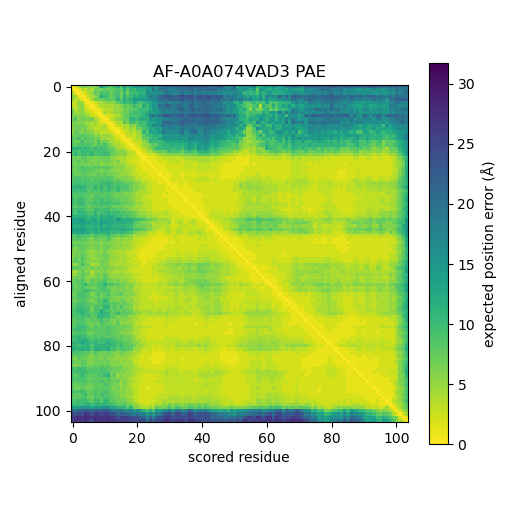ALA A O 1
ATOM 690 N N . GLU A 1 92 ? -10.737 -5.294 -5.619 1.00 93.75 92 GLU A N 1
ATOM 691 C CA . GLU A 1 92 ? -11.180 -6.616 -6.073 1.00 93.75 92 GLU A CA 1
ATOM 692 C C . GLU A 1 92 ? -10.033 -7.412 -6.709 1.00 93.75 92 GLU A C 1
ATOM 694 O O . GLU A 1 92 ? -9.727 -8.528 -6.287 1.00 93.75 92 GLU A O 1
ATOM 699 N N . ALA A 1 93 ? -9.328 -6.799 -7.664 1.00 94.38 93 ALA A N 1
ATOM 700 C CA . ALA A 1 93 ? -8.190 -7.425 -8.326 1.00 94.38 93 ALA A CA 1
ATOM 701 C C . ALA A 1 93 ? -7.057 -7.745 -7.337 1.00 94.38 93 ALA A C 1
ATOM 703 O O . ALA A 1 93 ? -6.427 -8.795 -7.436 1.00 94.38 93 ALA A O 1
ATOM 704 N N . ALA A 1 94 ? -6.792 -6.858 -6.375 1.00 94.19 94 ALA A N 1
ATOM 705 C CA . ALA A 1 94 ? -5.789 -7.071 -5.340 1.00 94.19 94 ALA A CA 1
ATOM 706 C C . ALA A 1 94 ? -6.168 -8.243 -4.421 1.00 94.19 94 ALA A C 1
ATOM 708 O O . ALA A 1 94 ? -5.368 -9.155 -4.240 1.00 94.19 94 ALA A O 1
ATOM 709 N N . LEU A 1 95 ? -7.401 -8.281 -3.910 1.00 94.50 95 LEU A N 1
ATOM 710 C CA . LEU A 1 95 ? -7.888 -9.366 -3.053 1.00 94.50 95 LEU A CA 1
ATOM 711 C C . LEU A 1 95 ? -7.858 -10.719 -3.768 1.00 94.50 95 LEU A C 1
ATOM 713 O O . LEU A 1 95 ? -7.428 -11.706 -3.172 1.00 94.50 95 LEU A O 1
ATOM 717 N N . ALA A 1 96 ? -8.232 -10.763 -5.049 1.00 93.50 96 ALA A N 1
ATOM 718 C CA . ALA A 1 96 ? -8.111 -11.967 -5.864 1.00 93.50 96 ALA A CA 1
ATOM 719 C C . ALA A 1 96 ? -6.648 -12.440 -5.963 1.00 93.50 96 ALA A C 1
ATOM 721 O O . ALA A 1 96 ? -6.373 -13.616 -5.731 1.00 93.50 96 ALA A O 1
ATOM 722 N N . ARG A 1 97 ? -5.691 -11.528 -6.212 1.00 92.88 97 ARG A N 1
ATOM 723 C CA . ARG A 1 97 ? -4.248 -11.857 -6.206 1.00 92.88 97 ARG A CA 1
ATOM 724 C C . ARG A 1 97 ? -3.762 -12.368 -4.850 1.00 92.88 97 ARG A C 1
ATOM 726 O O . ARG A 1 97 ? -2.859 -13.197 -4.809 1.00 92.88 97 ARG A O 1
ATOM 733 N N . PHE A 1 98 ? -4.336 -11.880 -3.751 1.00 92.38 98 PHE A N 1
ATOM 734 C CA . PHE A 1 98 ? -3.959 -12.288 -2.393 1.00 92.38 98 PHE A CA 1
ATOM 735 C C . PHE A 1 98 ? -4.555 -13.637 -1.982 1.00 92.38 98 PHE A C 1
ATOM 737 O O . PHE A 1 98 ? -4.179 -14.167 -0.939 1.00 92.38 98 PHE A O 1
ATOM 744 N N . GLY A 1 99 ? -5.484 -14.186 -2.771 1.00 91.31 99 GLY A N 1
ATOM 745 C CA . GLY A 1 99 ? -6.273 -15.349 -2.371 1.00 91.31 99 GLY A CA 1
ATOM 746 C C . GLY A 1 99 ? -7.331 -15.022 -1.311 1.00 91.31 99 GLY A C 1
ATOM 747 O O . GLY A 1 99 ? -7.769 -15.914 -0.594 1.00 91.31 99 GLY A O 1
ATOM 748 N N . PHE A 1 100 ? -7.731 -13.750 -1.196 1.00 86.69 100 PHE A N 1
ATOM 749 C CA . PHE A 1 100 ? -8.825 -13.274 -0.337 1.00 86.69 100 PHE A CA 1
ATOM 750 C C . PHE A 1 100 ? -10.103 -12.967 -1.133 1.00 86.69 100 PHE A C 1
ATOM 752 O O . PHE A 1 100 ? -11.002 -12.304 -0.620 1.00 86.69 100 PHE A O 1
ATOM 759 N N . GLY A 1 101 ? -10.161 -13.393 -2.398 1.00 69.75 101 GLY A N 1
ATOM 760 C CA . GLY A 1 101 ? -11.325 -13.214 -3.258 1.00 69.75 101 GLY A CA 1
ATOM 761 C C . GLY A 1 101 ? -12.581 -13.845 -2.655 1.00 69.75 101 GLY A C 1
ATOM 762 O O . GLY A 1 101 ? -12.523 -14.911 -2.046 1.00 69.75 101 GLY A O 1
ATOM 763 N N . ALA A 1 102 ? -13.701 -13.150 -2.817 1.00 54.88 102 ALA A N 1
ATOM 764 C CA . ALA A 1 102 ? -15.017 -13.572 -2.371 1.00 54.88 102 ALA A CA 1
ATOM 765 C C . ALA A 1 102 ? -15.481 -14.842 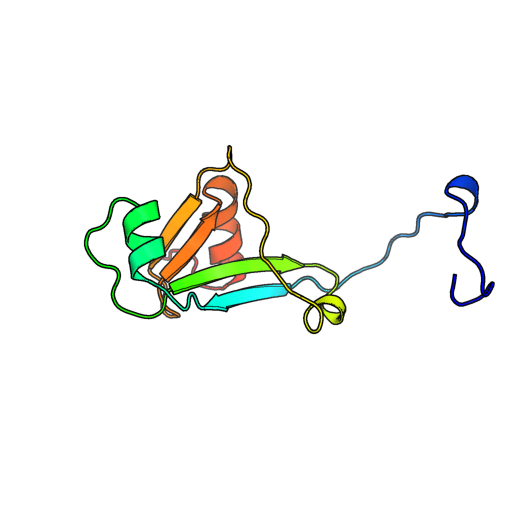-3.107 1.00 54.88 102 ALA A C 1
ATOM 767 O O . ALA A 1 102 ? -15.927 -14.759 -4.246 1.00 54.88 102 ALA A O 1
ATOM 768 N N . ASP A 1 103 ? -15.437 -15.993 -2.437 1.00 44.78 103 ASP A N 1
ATOM 769 C CA . ASP A 1 103 ? -16.518 -16.976 -2.551 1.00 44.78 103 ASP A CA 1
ATOM 770 C C . ASP A 1 103 ? -17.643 -16.500 -1.611 1.00 44.78 103 ASP A C 1
ATOM 772 O O . ASP A 1 103 ? -17.687 -16.881 -0.439 1.00 44.78 103 ASP A O 1
ATOM 776 N N . PHE A 1 104 ? -18.505 -15.599 -2.090 1.00 37.78 104 PHE A N 1
ATOM 777 C CA . PHE A 1 104 ? -19.771 -15.244 -1.433 1.00 37.78 104 PHE A CA 1
ATOM 778 C C . PHE A 1 104 ? -20.925 -15.400 -2.419 1.00 37.78 104 PHE A C 1
ATOM 780 O O . PHE A 1 104 ? -20.822 -14.838 -3.534 1.00 37.78 104 PHE A O 1
#

Foldseek 3Di:
DVVPPDDDDPVRDDDDDDDFDKDKDWDWDPDQCVVCVVVVHRGFDDTETEMDMDRCVVCVVVDDDDDDDPPFDWDWDQFPVGIYIDGPVCVQVVCVVVVNHDPD